Protein AF-A0A0F9CWP8-F1 (afdb_monomer)

Sequence (94 aa):
MRTIILVLAVAVFCSNVLAVEKETGLVLHYTFDKGAGDTVRDKSGQGNDGEILGGTRWVKGKFGSALEFNGKDGYVDCGAKPSLNIGKAGTIAF

pLDDT: mean 84.27, std 18.78, range [43.34, 98.5]

Mean predicted aligned error: 10.38 Å

Foldseek 3Di:
DPPPVVVVVVVVVVPPPDPPVLPVQDLFDFPQQPQDDQWTAGPSPNGLIWGWDDPWHWDQDPPHIDIDDPVPITDIHSDDDPSPCSDPDGDDDD

Radius of gyration: 20.1 Å; Cα contacts (8 Å, |Δi|>4): 115; chains: 1; bounding box: 52×53×29 Å

Structure (mmCIF, N/CA/C/O backbone):
data_AF-A0A0F9CWP8-F1
#
_entry.id   AF-A0A0F9CWP8-F1
#
loop_
_atom_site.group_PDB
_atom_site.id
_atom_site.type_symbol
_atom_site.label_atom_id
_atom_site.label_alt_id
_atom_site.label_comp_id
_atom_site.label_asym_id
_atom_site.label_entity_id
_atom_site.label_seq_id
_atom_site.pdbx_PDB_ins_code
_atom_site.Cartn_x
_atom_site.Cartn_y
_atom_site.Cartn_z
_atom_site.occupancy
_atom_site.B_iso_or_equiv
_atom_site.auth_seq_id
_atom_site.auth_comp_id
_atom_site.auth_asym_id
_atom_site.auth_atom_id
_atom_site.pdbx_PDB_model_num
ATOM 1 N N . MET A 1 1 ? -40.016 -41.807 8.525 1.00 53.50 1 MET A N 1
ATOM 2 C CA . MET A 1 1 ? -39.680 -40.827 9.590 1.00 53.50 1 MET A CA 1
ATOM 3 C C . MET A 1 1 ? -38.333 -41.130 10.280 1.00 53.50 1 MET A C 1
ATOM 5 O O . MET A 1 1 ? -38.217 -40.941 11.481 1.00 53.50 1 MET A O 1
ATOM 9 N N . ARG A 1 2 ? -37.292 -41.592 9.560 1.00 54.72 2 ARG A N 1
ATOM 10 C CA . ARG A 1 2 ? -35.956 -41.898 10.141 1.00 54.72 2 ARG A CA 1
ATOM 11 C C . ARG A 1 2 ? -34.778 -41.341 9.325 1.00 54.72 2 ARG A C 1
ATOM 13 O O . ARG A 1 2 ? -33.641 -41.714 9.566 1.00 54.72 2 ARG A O 1
ATOM 20 N N . THR A 1 3 ? -35.045 -40.431 8.390 1.00 46.06 3 THR A N 1
ATOM 21 C CA . THR A 1 3 ? -34.016 -39.842 7.509 1.00 46.06 3 THR A CA 1
ATOM 22 C C . THR A 1 3 ? -33.918 -38.318 7.631 1.00 46.06 3 THR A C 1
ATOM 24 O O . THR A 1 3 ? -32.905 -37.743 7.265 1.00 46.06 3 THR A O 1
ATOM 27 N N . ILE A 1 4 ? -34.925 -37.656 8.217 1.00 50.06 4 ILE A N 1
ATOM 28 C CA . ILE A 1 4 ? -34.968 -36.187 8.373 1.00 50.06 4 ILE A CA 1
ATOM 29 C C . ILE A 1 4 ? -34.091 -35.708 9.548 1.00 50.06 4 ILE A C 1
ATOM 31 O O . ILE A 1 4 ? -33.517 -34.626 9.496 1.00 50.06 4 ILE A O 1
ATOM 35 N N . ILE A 1 5 ? -33.912 -36.540 10.580 1.00 51.91 5 ILE A N 1
ATOM 36 C CA . ILE A 1 5 ? -33.158 -36.185 11.797 1.00 51.91 5 ILE A CA 1
ATOM 37 C C . ILE A 1 5 ? -31.633 -36.137 11.544 1.00 51.91 5 ILE A C 1
ATOM 39 O O . ILE A 1 5 ? -30.927 -35.405 12.229 1.00 51.91 5 ILE A O 1
ATOM 43 N N . LEU A 1 6 ? -31.118 -36.837 10.521 1.00 43.34 6 LEU A N 1
ATOM 44 C CA . LEU A 1 6 ? -29.680 -36.861 10.210 1.00 43.34 6 LEU A CA 1
ATOM 45 C C . LEU A 1 6 ? -29.202 -35.607 9.446 1.00 43.34 6 LEU A C 1
ATOM 47 O O . LEU A 1 6 ? -28.060 -35.189 9.605 1.00 43.34 6 LEU A O 1
ATOM 51 N N . VAL A 1 7 ? -30.074 -34.981 8.645 1.00 50.25 7 VAL A N 1
ATOM 52 C CA . VAL A 1 7 ? -29.734 -33.804 7.814 1.00 50.25 7 VAL A CA 1
ATOM 53 C C . VAL A 1 7 ? -29.707 -32.513 8.646 1.00 50.25 7 VAL A C 1
ATOM 55 O O . VAL A 1 7 ? -28.884 -31.634 8.404 1.00 50.25 7 VAL A O 1
ATOM 58 N N . LEU A 1 8 ? -30.544 -32.428 9.685 1.00 47.91 8 LEU A N 1
ATOM 59 C CA . LEU A 1 8 ? -30.581 -31.294 10.618 1.00 47.91 8 LEU A CA 1
ATOM 60 C C . LEU A 1 8 ? -29.357 -31.237 11.552 1.00 47.91 8 LEU A C 1
ATOM 62 O O . LEU A 1 8 ? -28.920 -30.146 11.898 1.00 47.91 8 LEU A O 1
ATOM 66 N N . ALA A 1 9 ? -28.754 -32.375 11.916 1.00 49.53 9 ALA A N 1
ATOM 67 C CA . ALA A 1 9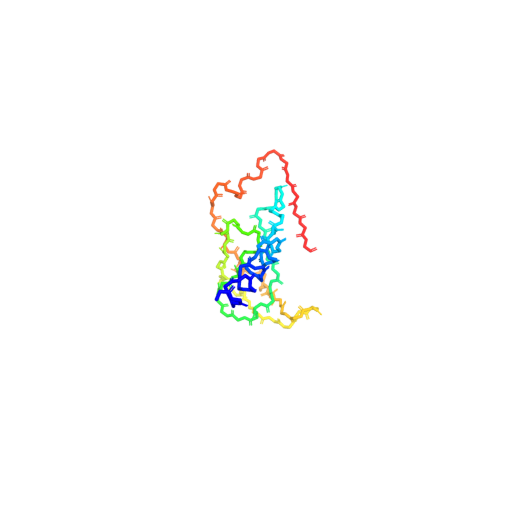 ? -27.583 -32.407 12.803 1.00 49.53 9 ALA A CA 1
ATOM 68 C C . ALA A 1 9 ? -26.279 -31.945 12.117 1.00 49.53 9 ALA A C 1
ATOM 70 O O . ALA A 1 9 ? -25.436 -31.317 12.753 1.00 49.53 9 ALA A O 1
ATOM 71 N N . VAL A 1 10 ? -26.126 -32.202 10.812 1.00 50.81 10 VAL A N 1
ATOM 72 C CA . VAL A 1 10 ? -24.940 -31.789 10.034 1.00 50.81 10 VAL A CA 1
ATOM 73 C C . VAL A 1 10 ? -24.958 -30.283 9.741 1.00 50.81 10 VAL A C 1
ATOM 75 O O . VAL A 1 10 ? -23.918 -29.629 9.803 1.00 50.81 10 VAL A O 1
ATOM 78 N N . ALA A 1 11 ? -26.141 -29.704 9.510 1.00 51.09 11 ALA A N 1
ATOM 79 C CA . ALA A 1 11 ? -26.298 -28.263 9.294 1.00 51.09 11 ALA A CA 1
ATOM 80 C C . ALA A 1 11 ? -25.989 -27.424 10.552 1.00 51.09 11 ALA A C 1
ATOM 82 O O . ALA A 1 11 ? -25.549 -26.286 10.434 1.00 51.09 11 ALA A O 1
ATOM 83 N N . VAL A 1 12 ? -26.169 -27.988 11.752 1.00 51.84 12 VAL A N 1
ATOM 84 C CA . VAL A 1 12 ? -25.931 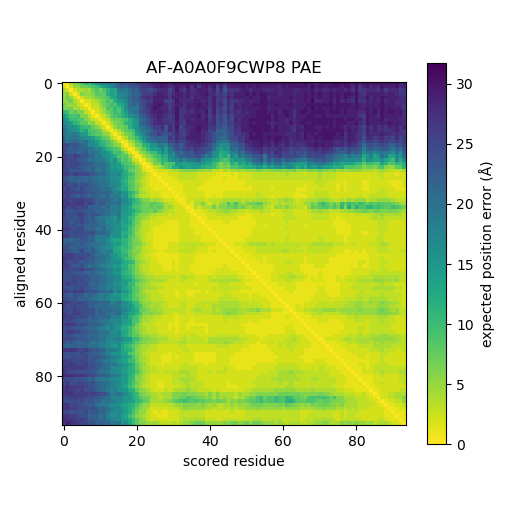-27.291 13.032 1.00 51.84 12 VAL A CA 1
ATOM 85 C C . VAL A 1 12 ? -24.446 -27.279 13.429 1.00 51.84 12 VAL A C 1
ATOM 87 O O . VAL A 1 12 ? -24.021 -26.399 14.174 1.00 51.84 12 VAL A O 1
ATOM 90 N N . PHE A 1 13 ? -23.620 -28.182 12.886 1.00 47.59 13 PHE A N 1
ATOM 91 C CA . PHE A 1 13 ? -22.175 -28.204 13.158 1.00 47.59 13 PHE A CA 1
ATOM 92 C C . PHE A 1 13 ? -21.356 -27.297 12.219 1.00 47.59 13 PHE A C 1
ATOM 94 O O . PHE A 1 13 ? -20.239 -26.911 12.552 1.00 47.59 13 PHE A O 1
ATOM 101 N N . CYS A 1 14 ? -21.911 -26.914 11.064 1.00 50.66 14 CYS A N 1
ATOM 102 C CA . CYS A 1 14 ? -21.205 -26.120 10.051 1.00 50.66 14 CYS A CA 1
ATOM 103 C C . CYS A 1 14 ? -21.271 -24.596 10.287 1.00 50.66 14 CYS A C 1
ATOM 105 O O . CYS A 1 14 ? -20.642 -23.833 9.558 1.00 50.66 14 CYS A O 1
ATOM 107 N N . SER A 1 15 ? -22.015 -24.142 11.298 1.00 53.38 15 SER A N 1
ATOM 108 C CA . SER A 1 15 ? -22.273 -22.712 11.526 1.00 53.38 15 SER A CA 1
ATOM 109 C C . SER A 1 15 ? -21.310 -22.047 12.515 1.00 53.38 15 SER A C 1
ATOM 111 O O . SER A 1 15 ? -21.389 -20.839 12.705 1.00 53.38 15 SER A O 1
ATOM 113 N N . ASN A 1 16 ? -20.410 -22.806 13.153 1.00 52.16 16 ASN A N 1
ATOM 114 C CA . ASN A 1 16 ? -19.545 -22.292 14.228 1.00 52.16 16 ASN A CA 1
ATOM 115 C C . ASN A 1 16 ? -18.096 -22.004 13.816 1.00 52.16 16 ASN A C 1
ATOM 117 O O . ASN A 1 16 ? -17.273 -21.688 14.668 1.00 52.16 16 ASN A O 1
ATOM 121 N N . VAL A 1 17 ? -17.750 -22.087 12.533 1.00 54.97 17 VAL A N 1
ATOM 122 C CA . VAL A 1 17 ? -16.396 -21.752 12.079 1.00 54.97 17 VAL A CA 1
ATOM 123 C C . VAL A 1 17 ? -16.509 -20.820 10.894 1.00 54.97 17 VAL A C 1
ATOM 125 O O . VAL A 1 17 ? -16.657 -21.290 9.781 1.00 54.97 17 VAL A O 1
ATOM 128 N N . LEU A 1 18 ? -16.513 -19.517 11.169 1.00 51.59 18 LEU A N 1
ATOM 129 C CA . LEU A 1 18 ? -15.831 -18.442 10.431 1.00 51.59 18 LEU A CA 1
ATOM 130 C C . LEU A 1 18 ? -16.156 -17.101 11.127 1.00 51.59 18 LEU A C 1
ATOM 132 O O . LEU A 1 18 ? -16.510 -16.113 10.489 1.00 51.59 18 LEU A O 1
ATOM 136 N N . ALA A 1 19 ? -16.036 -17.037 12.456 1.00 51.72 19 ALA A N 1
ATOM 137 C CA . ALA A 1 19 ? -15.784 -15.746 13.082 1.00 51.72 19 ALA A CA 1
ATOM 138 C C . ALA A 1 19 ? -14.317 -15.422 12.775 1.00 51.72 19 ALA A C 1
ATOM 140 O O . ALA A 1 19 ? -13.416 -15.762 13.537 1.00 51.72 19 ALA A O 1
ATOM 141 N N . VAL A 1 20 ? -14.058 -14.862 11.589 1.00 53.72 20 VAL A N 1
ATOM 142 C CA . VAL A 1 20 ? -12.833 -14.088 11.392 1.00 53.72 20 VAL A CA 1
ATOM 143 C C . VAL A 1 20 ? -12.985 -12.937 12.369 1.00 53.72 20 VAL A C 1
ATOM 145 O O . VAL A 1 20 ? -13.783 -12.033 12.127 1.00 53.72 20 VAL A O 1
ATOM 148 N N . GLU A 1 21 ? -12.321 -13.044 13.520 1.00 55.94 21 GLU A N 1
ATOM 149 C CA . GLU A 1 21 ? -12.184 -11.950 14.474 1.00 55.94 21 GLU A CA 1
ATOM 150 C C . GLU A 1 21 ? -11.675 -10.760 13.668 1.00 55.94 21 GLU A C 1
ATOM 152 O O . GLU A 1 21 ? -10.528 -10.730 13.215 1.00 55.94 21 GLU A O 1
ATOM 157 N N . LYS A 1 22 ? -12.579 -9.826 13.375 1.00 56.78 22 LYS A N 1
ATOM 158 C CA . LYS A 1 22 ? -12.219 -8.578 12.728 1.00 56.78 22 LYS A CA 1
ATOM 159 C C . LYS A 1 22 ? -11.295 -7.885 13.711 1.00 56.78 22 LYS A C 1
ATOM 161 O O . LYS A 1 22 ? -11.767 -7.399 14.736 1.00 56.78 22 LYS A O 1
ATOM 166 N N . GLU A 1 23 ? -10.001 -7.881 13.416 1.00 68.00 23 GLU A N 1
ATOM 167 C CA . GLU A 1 23 ? -9.016 -7.261 14.287 1.00 68.00 23 GLU A CA 1
ATOM 168 C C . GLU A 1 23 ? -9.412 -5.796 14.495 1.00 68.00 23 GLU A C 1
ATOM 170 O O . GLU A 1 23 ? -9.467 -4.989 13.561 1.00 68.00 23 GLU A O 1
ATOM 175 N N . THR A 1 24 ? -9.792 -5.463 15.727 1.00 75.69 24 THR A N 1
ATOM 176 C CA . THR A 1 24 ? -10.284 -4.131 16.058 1.00 75.69 24 THR A CA 1
ATOM 177 C C . THR A 1 24 ? -9.123 -3.152 15.947 1.00 75.69 24 THR A C 1
ATOM 179 O O . THR A 1 24 ? -8.240 -3.140 16.798 1.00 75.69 24 THR A O 1
ATOM 182 N N . GLY A 1 25 ? -9.127 -2.339 14.891 1.00 86.56 25 GLY A N 1
ATOM 183 C CA . GLY A 1 25 ? -8.085 -1.345 14.623 1.00 86.56 25 GLY A CA 1
ATOM 184 C C . GLY A 1 25 ? -7.201 -1.659 13.416 1.00 86.56 25 GLY A C 1
ATOM 185 O O . GLY A 1 25 ? -6.516 -0.752 12.947 1.00 86.56 25 GLY A O 1
ATOM 186 N N . LEU A 1 26 ? -7.259 -2.873 12.851 1.00 93.25 26 LEU A N 1
ATOM 187 C CA . LEU A 1 26 ? -6.603 -3.156 11.574 1.00 93.25 26 LEU A CA 1
ATOM 188 C C . LEU A 1 26 ? -7.415 -2.531 10.436 1.00 93.25 26 LEU A C 1
ATOM 190 O O . LEU A 1 26 ? -8.567 -2.897 10.195 1.00 93.25 26 LEU A O 1
ATOM 194 N N . VAL A 1 27 ? -6.809 -1.574 9.736 1.00 94.56 27 VAL A N 1
ATOM 1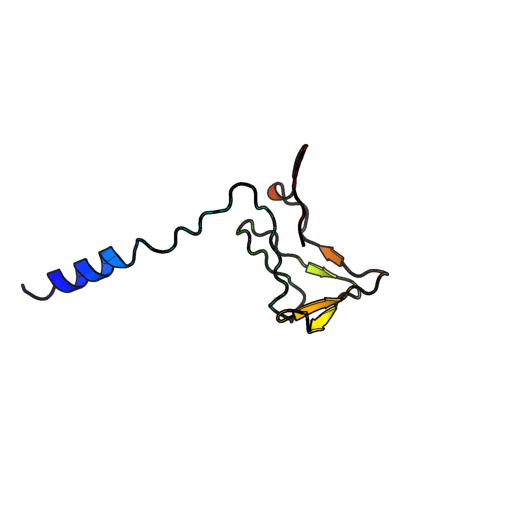95 C CA . VAL A 1 27 ? -7.486 -0.810 8.674 1.00 94.56 27 VAL A CA 1
ATOM 196 C C . VAL A 1 27 ? -6.935 -1.062 7.275 1.00 94.56 27 VAL A C 1
ATOM 198 O O . VAL A 1 27 ? -7.582 -0.695 6.296 1.00 94.56 27 VAL A O 1
ATOM 201 N N . LEU A 1 28 ? -5.763 -1.690 7.175 1.00 95.50 28 LEU A N 1
ATOM 202 C CA . LEU A 1 28 ? -5.119 -2.029 5.913 1.00 95.50 28 LEU A CA 1
ATOM 203 C C . LEU A 1 28 ? -4.179 -3.216 6.113 1.00 95.50 28 LEU A C 1
ATOM 205 O O . LEU A 1 28 ? -3.360 -3.201 7.029 1.00 95.50 28 LEU A O 1
ATOM 209 N N . HIS A 1 29 ? -4.274 -4.224 5.249 1.00 96.06 29 HIS A N 1
ATOM 210 C CA . HIS A 1 29 ? -3.325 -5.336 5.251 1.00 96.06 29 HIS A CA 1
ATOM 211 C C . HIS A 1 29 ? -3.063 -5.833 3.829 1.00 96.06 29 HIS A C 1
ATOM 213 O O . HIS A 1 29 ? -3.929 -6.445 3.203 1.00 96.06 29 HIS A O 1
ATOM 219 N N . TYR A 1 30 ? -1.853 -5.584 3.329 1.00 96.81 30 TYR A N 1
ATOM 220 C CA . TYR A 1 30 ? -1.387 -6.048 2.025 1.00 96.81 30 TYR A CA 1
ATOM 221 C C . TYR A 1 30 ? -0.337 -7.139 2.192 1.00 96.81 30 TYR A C 1
ATOM 223 O O . TYR A 1 30 ? 0.711 -6.906 2.782 1.00 96.81 30 TYR A O 1
ATOM 231 N N . THR A 1 31 ? -0.609 -8.321 1.636 1.00 94.75 31 THR A N 1
ATOM 232 C CA . THR A 1 31 ? 0.330 -9.454 1.700 1.00 94.75 31 THR A CA 1
ATOM 233 C C . THR A 1 31 ? 1.225 -9.564 0.471 1.00 94.75 31 THR A C 1
ATOM 235 O O . THR A 1 31 ? 2.246 -10.232 0.512 1.00 94.75 31 THR A O 1
ATOM 238 N N . PHE A 1 32 ? 0.845 -8.914 -0.636 1.00 95.69 32 PHE A N 1
ATOM 239 C CA . PHE A 1 32 ? 1.568 -8.950 -1.912 1.00 95.69 32 PHE A CA 1
ATOM 240 C C . PHE A 1 32 ? 1.749 -10.363 -2.522 1.00 95.69 32 PHE A C 1
ATOM 242 O O . PHE A 1 32 ? 2.556 -10.554 -3.426 1.00 95.69 32 PHE A O 1
ATOM 249 N N . ASP A 1 33 ? 0.929 -11.346 -2.134 1.00 89.12 33 ASP A N 1
ATOM 250 C CA . ASP A 1 33 ? 1.083 -12.737 -2.605 1.00 89.12 33 ASP A CA 1
ATOM 251 C C . ASP A 1 33 ? 0.506 -13.018 -4.003 1.00 89.12 33 ASP A C 1
ATOM 253 O O . ASP A 1 33 ? 0.780 -14.066 -4.585 1.00 89.12 33 ASP A O 1
ATOM 257 N N . LYS A 1 34 ? -0.330 -12.124 -4.555 1.00 87.75 34 LYS A N 1
ATOM 258 C CA . LYS A 1 34 ? -1.013 -12.368 -5.843 1.00 87.75 34 LYS A CA 1
ATOM 259 C C . LYS A 1 34 ? -0.027 -12.435 -7.016 1.00 87.75 34 LYS A C 1
ATOM 261 O O . LYS A 1 34 ? -0.243 -13.211 -7.942 1.00 87.75 34 LYS A O 1
ATOM 266 N N . GLY A 1 35 ? 1.007 -11.591 -7.003 1.00 89.38 35 GLY A N 1
ATOM 267 C CA . GLY A 1 35 ? 2.080 -11.608 -8.002 1.00 89.38 35 GLY A CA 1
ATOM 268 C C . GLY A 1 35 ? 1.707 -11.152 -9.418 1.00 89.38 35 GLY A C 1
ATOM 269 O O . GLY A 1 35 ? 2.523 -11.313 -10.322 1.00 89.38 35 GLY A O 1
ATOM 270 N N . ALA A 1 36 ? 0.500 -10.618 -9.647 1.00 93.81 36 ALA A N 1
ATOM 271 C CA . ALA A 1 36 ? 0.053 -10.202 -10.978 1.00 93.81 36 ALA A CA 1
ATOM 272 C C . ALA A 1 36 ? -1.068 -9.149 -10.956 1.00 93.81 36 ALA A C 1
ATOM 274 O O . ALA A 1 36 ? -1.896 -9.107 -10.039 1.00 93.81 36 ALA A O 1
ATOM 275 N N . GLY A 1 37 ? -1.168 -8.382 -12.046 1.00 96.12 37 GLY A N 1
ATOM 276 C CA . GLY A 1 37 ? -2.147 -7.307 -12.237 1.00 96.12 37 GLY A CA 1
ATOM 277 C C . GLY A 1 37 ? -1.740 -5.997 -11.564 1.00 96.12 37 GLY A C 1
ATOM 278 O O . GLY A 1 37 ? -0.637 -5.876 -11.043 1.00 96.12 37 GLY A O 1
ATOM 279 N N . ASP A 1 38 ? -2.653 -5.039 -11.569 1.00 97.19 38 ASP A N 1
ATOM 280 C CA . ASP A 1 38 ? -2.486 -3.666 -11.079 1.00 97.19 38 ASP A CA 1
ATOM 281 C C . ASP A 1 38 ? -3.170 -3.422 -9.725 1.00 97.19 38 ASP A C 1
ATOM 283 O O . 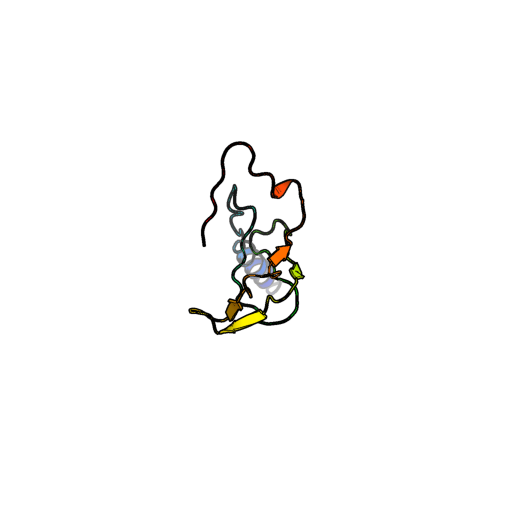ASP A 1 38 ? -3.184 -2.308 -9.233 1.00 97.19 38 ASP A O 1
ATOM 287 N N . THR A 1 39 ? -3.742 -4.453 -9.101 1.00 97.12 39 THR A N 1
ATOM 288 C CA . THR A 1 39 ? -4.495 -4.309 -7.849 1.00 97.12 39 THR A CA 1
ATOM 289 C C . THR A 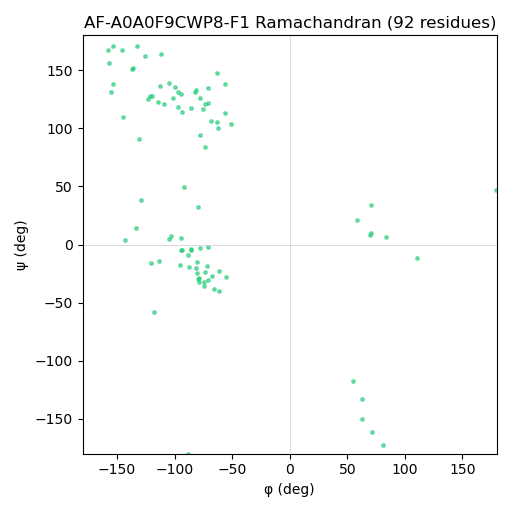1 39 ? -3.872 -5.142 -6.729 1.00 97.12 39 THR A C 1
ATOM 291 O O . THR A 1 39 ? -3.705 -6.361 -6.867 1.00 97.12 39 THR A O 1
ATOM 294 N N . VAL A 1 40 ? -3.600 -4.505 -5.589 1.00 97.69 40 VAL A N 1
ATOM 295 C CA . VAL A 1 40 ? -3.249 -5.137 -4.313 1.00 97.69 40 VAL A CA 1
ATOM 296 C C . VAL A 1 40 ? -4.502 -5.241 -3.454 1.00 97.69 40 VAL A C 1
ATOM 298 O O . VAL A 1 40 ? -5.115 -4.241 -3.098 1.00 97.69 40 VAL A O 1
ATOM 301 N N . ARG A 1 41 ? -4.903 -6.462 -3.104 1.00 96.50 41 ARG A N 1
ATOM 302 C CA . ARG A 1 41 ? -6.133 -6.671 -2.336 1.00 96.50 41 ARG A CA 1
ATOM 303 C C . ARG A 1 41 ? -5.907 -6.450 -0.844 1.00 96.50 41 ARG A C 1
ATOM 305 O O . ARG A 1 41 ? -5.004 -7.055 -0.268 1.00 96.50 41 ARG A O 1
ATOM 312 N N . ASP A 1 42 ? -6.777 -5.662 -0.230 1.00 96.31 42 ASP A N 1
ATOM 313 C CA . ASP A 1 42 ? -6.831 -5.452 1.209 1.00 96.31 42 ASP A CA 1
ATOM 314 C C . ASP A 1 42 ? -7.414 -6.682 1.912 1.00 96.31 42 ASP A C 1
ATOM 316 O O . ASP A 1 42 ? -8.539 -7.122 1.653 1.00 96.31 42 ASP A O 1
ATOM 320 N N . LYS A 1 43 ? -6.626 -7.256 2.818 1.00 94.88 43 LYS A N 1
ATOM 321 C CA . LYS A 1 43 ? -6.995 -8.422 3.623 1.00 94.88 43 LYS A CA 1
ATOM 322 C C . LYS A 1 43 ? -7.592 -8.055 4.980 1.00 94.88 43 LYS A C 1
ATOM 324 O O . LYS A 1 43 ? -8.053 -8.957 5.669 1.00 94.88 43 LYS A O 1
ATOM 329 N N . SER A 1 44 ? -7.636 -6.772 5.350 1.00 93.50 44 SER A N 1
ATOM 330 C CA . SER A 1 44 ? -8.249 -6.322 6.611 1.00 93.50 44 SER A CA 1
ATOM 331 C C . SER A 1 44 ? -9.781 -6.420 6.609 1.00 93.50 44 SER A C 1
ATOM 333 O O . SER A 1 44 ? -10.415 -6.396 7.661 1.00 93.50 44 SER A O 1
ATOM 335 N N . GLY A 1 45 ? -10.394 -6.521 5.423 1.00 91.94 45 GLY A N 1
ATOM 336 C CA . GLY A 1 45 ? -11.849 -6.511 5.254 1.00 91.94 45 GLY A CA 1
ATOM 337 C C . GLY A 1 45 ? -12.465 -5.109 5.207 1.00 91.94 45 GLY A C 1
ATOM 338 O O . GLY A 1 45 ? -13.687 -4.989 5.156 1.00 91.94 45 GLY A O 1
ATOM 339 N N . GLN A 1 46 ? -11.648 -4.051 5.191 1.00 93.00 46 GLN A N 1
ATOM 340 C CA . GLN A 1 46 ? -12.110 -2.661 5.108 1.00 93.00 46 GLN A CA 1
ATOM 341 C C . GLN A 1 46 ? -12.283 -2.173 3.660 1.00 93.00 46 GLN A C 1
ATOM 343 O O . GLN A 1 46 ? -12.876 -1.119 3.422 1.00 93.00 46 GLN A O 1
ATOM 348 N N . GLY A 1 47 ? -11.831 -2.964 2.683 1.00 94.94 47 GLY A N 1
ATOM 349 C CA . GLY A 1 47 ? -12.021 -2.687 1.263 1.00 94.94 47 GLY A CA 1
ATOM 350 C C . GLY A 1 47 ? -11.177 -1.510 0.788 1.00 94.94 47 GLY A C 1
ATOM 351 O O . GLY A 1 47 ? -11.629 -0.744 -0.068 1.00 94.94 47 GLY A O 1
ATOM 352 N N . ASN A 1 48 ? -9.989 -1.350 1.368 1.00 97.06 48 ASN A N 1
ATOM 353 C CA . ASN A 1 48 ? -8.977 -0.384 0.955 1.00 97.06 48 ASN A CA 1
ATOM 354 C C . ASN A 1 48 ? -8.025 -1.038 -0.063 1.00 97.06 48 ASN A C 1
ATOM 356 O O . ASN A 1 48 ? -6.810 -1.024 0.121 1.00 97.06 48 ASN A O 1
ATOM 360 N N . ASP A 1 49 ? -8.579 -1.694 -1.092 1.00 97.81 49 ASP A N 1
ATOM 361 C CA . ASP A 1 49 ? -7.794 -2.279 -2.190 1.00 97.81 49 ASP A CA 1
ATOM 362 C C . ASP A 1 49 ? -6.939 -1.178 -2.840 1.00 97.81 49 ASP A C 1
ATOM 364 O O . ASP A 1 49 ? -7.399 -0.047 -2.999 1.00 97.81 49 ASP A O 1
ATOM 368 N N . GLY A 1 50 ? -5.689 -1.506 -3.161 1.00 98.00 50 GLY A N 1
ATOM 369 C CA . GLY A 1 50 ? -4.699 -0.564 -3.667 1.00 98.00 50 GLY A CA 1
ATOM 370 C C . GLY A 1 50 ? -4.453 -0.713 -5.161 1.00 98.00 50 GLY A C 1
ATOM 371 O O . GLY A 1 50 ? -4.341 -1.836 -5.649 1.00 98.00 50 GLY A O 1
ATOM 372 N N . GLU A 1 51 ? -4.312 0.398 -5.873 1.00 98.38 51 GLU A N 1
ATOM 373 C CA . GLU A 1 51 ? -3.931 0.442 -7.285 1.00 98.38 51 GLU A CA 1
ATOM 374 C C . GLU A 1 51 ? -2.414 0.630 -7.426 1.00 98.38 51 GLU A C 1
ATOM 376 O O . GLU A 1 51 ? -1.817 1.507 -6.807 1.00 98.38 51 GLU A O 1
ATOM 381 N N . ILE A 1 52 ? -1.774 -0.218 -8.223 1.00 98.50 52 ILE A N 1
ATOM 382 C CA . ILE A 1 52 ? -0.340 -0.208 -8.500 1.00 98.50 52 ILE A CA 1
ATOM 383 C C . ILE A 1 52 ? -0.089 0.759 -9.652 1.00 98.50 52 ILE A C 1
ATOM 385 O O . ILE A 1 52 ? -0.541 0.532 -10.773 1.00 98.50 52 ILE A O 1
ATOM 389 N N . LEU A 1 53 ? 0.678 1.811 -9.380 1.00 98.38 53 LEU A N 1
ATOM 390 C CA . LEU A 1 53 ? 0.909 2.911 -10.310 1.00 98.38 53 LEU A CA 1
ATOM 391 C C . LEU A 1 53 ? 2.409 3.152 -10.532 1.00 98.38 53 LEU A C 1
ATOM 393 O O . LEU A 1 53 ? 3.269 2.711 -9.756 1.00 98.38 53 LEU A O 1
ATOM 397 N N . GLY A 1 54 ? 2.714 3.862 -11.623 1.00 97.81 54 GLY A N 1
ATOM 398 C CA . GLY A 1 54 ? 4.078 4.210 -12.027 1.00 97.81 54 GLY A CA 1
ATOM 399 C C . GLY A 1 54 ? 4.943 2.989 -12.347 1.00 97.81 54 GLY A C 1
ATOM 400 O O . GLY A 1 54 ? 4.447 1.955 -12.788 1.00 97.81 54 GLY A O 1
ATOM 401 N N . GLY A 1 55 ? 6.255 3.088 -12.123 1.00 97.19 55 GLY A N 1
ATOM 402 C CA . GLY A 1 55 ? 7.195 1.987 -12.369 1.00 97.19 55 GLY A CA 1
ATOM 403 C C . GLY A 1 55 ? 7.240 0.906 -11.285 1.00 97.19 55 GLY A C 1
ATOM 404 O O . GLY A 1 55 ? 8.307 0.344 -11.042 1.00 97.19 55 GLY A O 1
ATOM 405 N N . THR A 1 56 ? 6.121 0.628 -10.617 1.00 98.19 56 THR A N 1
ATOM 406 C CA . THR A 1 56 ? 6.011 -0.467 -9.643 1.00 98.19 56 THR A CA 1
ATOM 407 C C . THR A 1 56 ? 5.785 -1.789 -10.372 1.00 98.19 56 THR A C 1
ATOM 409 O O . THR A 1 56 ? 4.926 -1.877 -11.249 1.00 98.19 56 THR A O 1
ATOM 412 N 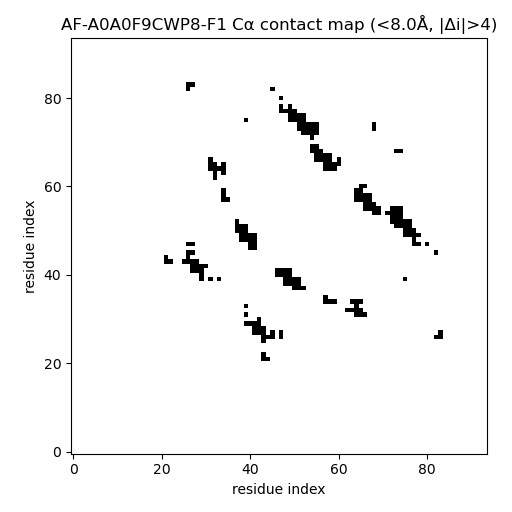N . ARG A 1 57 ? 6.526 -2.843 -10.014 1.00 97.06 57 ARG A N 1
ATOM 413 C CA . ARG A 1 57 ? 6.375 -4.162 -10.650 1.00 97.06 57 ARG A CA 1
ATOM 414 C C . ARG A 1 57 ? 6.385 -5.312 -9.657 1.00 97.06 57 ARG A C 1
ATOM 416 O O . ARG A 1 57 ? 7.039 -5.254 -8.620 1.00 97.06 57 ARG A O 1
ATOM 423 N N . TRP A 1 58 ? 5.713 -6.395 -10.030 1.00 97.81 58 TRP A N 1
ATOM 424 C CA . TRP A 1 58 ? 5.790 -7.659 -9.310 1.00 97.81 58 TRP A CA 1
ATOM 425 C C . TRP A 1 58 ? 7.150 -8.326 -9.515 1.00 97.81 58 TRP A C 1
ATOM 427 O O . TRP A 1 58 ? 7.640 -8.444 -10.640 1.00 97.81 58 TRP A O 1
ATOM 437 N N . VAL A 1 59 ? 7.732 -8.805 -8.422 1.00 97.56 59 VAL A N 1
ATOM 438 C CA . VAL A 1 59 ? 8.964 -9.599 -8.398 1.00 97.56 59 VAL A CA 1
ATOM 439 C C . VAL A 1 59 ? 8.785 -10.821 -7.497 1.00 97.56 59 VAL A C 1
ATOM 441 O O . VAL A 1 59 ? 7.792 -10.952 -6.776 1.00 97.56 59 VAL A O 1
ATOM 444 N N . LYS A 1 60 ? 9.756 -11.737 -7.524 1.00 97.12 60 LYS A N 1
ATOM 445 C CA . LYS A 1 60 ? 9.824 -12.824 -6.543 1.00 97.12 60 LYS A CA 1
ATOM 446 C C . LYS A 1 60 ? 10.214 -12.245 -5.179 1.00 97.12 60 LYS A C 1
ATOM 448 O O . LYS A 1 60 ? 11.264 -11.618 -5.062 1.00 97.12 60 LYS A O 1
ATOM 453 N N . GLY A 1 61 ? 9.370 -12.457 -4.173 1.00 94.81 61 GLY A N 1
ATOM 454 C CA . GLY A 1 61 ? 9.606 -12.012 -2.801 1.00 94.81 61 GLY A CA 1
ATOM 455 C C . GLY A 1 61 ? 10.375 -13.040 -1.969 1.00 94.81 61 GLY A C 1
ATOM 456 O O . GLY A 1 61 ? 10.702 -14.134 -2.437 1.00 94.81 61 GLY A O 1
ATOM 457 N N . LYS A 1 62 ? 10.627 -12.704 -0.696 1.00 93.00 62 LYS A N 1
ATOM 458 C CA . LYS A 1 62 ? 11.136 -13.666 0.302 1.00 93.00 62 LYS A CA 1
ATOM 459 C C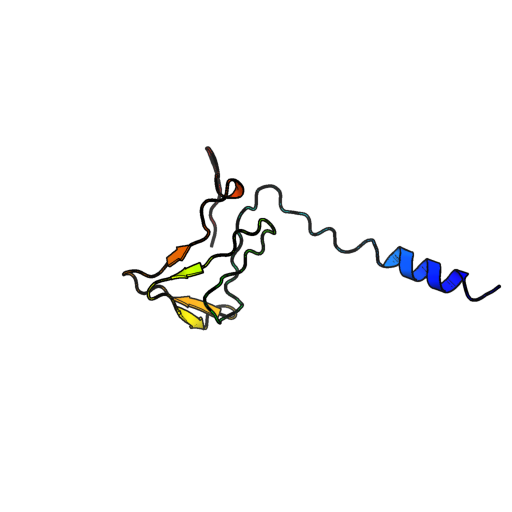 . LYS A 1 62 ? 10.144 -14.814 0.516 1.00 93.00 62 LYS A C 1
ATOM 461 O O . LYS A 1 62 ? 10.548 -15.970 0.608 1.00 93.00 62 LYS A O 1
ATOM 466 N N . PHE A 1 63 ? 8.859 -14.477 0.552 1.00 90.88 63 PHE A N 1
ATOM 467 C CA . PHE A 1 63 ? 7.737 -15.405 0.536 1.00 90.88 63 PHE A CA 1
ATOM 468 C C . PHE A 1 63 ? 6.861 -15.031 -0.658 1.00 90.88 63 PHE A C 1
ATOM 470 O O . PHE A 1 63 ? 6.514 -13.866 -0.801 1.00 90.88 63 PHE A O 1
ATOM 477 N N . GLY A 1 64 ? 6.575 -15.984 -1.548 1.00 93.31 64 GLY A N 1
ATOM 478 C CA . GLY A 1 64 ? 5.751 -15.733 -2.733 1.00 93.31 64 GLY A CA 1
ATOM 479 C C . GLY A 1 64 ? 6.267 -14.584 -3.612 1.00 93.31 64 GLY A C 1
ATOM 480 O O . GLY A 1 64 ? 7.365 -14.652 -4.179 1.00 93.31 64 GLY A O 1
ATOM 481 N N . SER A 1 65 ? 5.452 -13.540 -3.732 1.00 96.75 65 SER A N 1
ATOM 482 C CA . SER A 1 65 ? 5.702 -12.353 -4.550 1.00 96.75 65 SER A CA 1
ATOM 483 C C . SER A 1 65 ? 5.922 -11.107 -3.690 1.00 96.75 65 SER A C 1
ATOM 485 O O . SER A 1 65 ? 5.632 -11.085 -2.501 1.00 96.75 65 SER A O 1
ATOM 487 N N . ALA A 1 66 ? 6.476 -10.064 -4.300 1.00 96.69 66 ALA A N 1
ATOM 488 C CA . ALA A 1 66 ? 6.641 -8.750 -3.691 1.00 96.69 66 ALA A CA 1
ATOM 489 C C . ALA A 1 66 ? 6.482 -7.655 -4.752 1.00 96.69 66 ALA A C 1
ATOM 491 O O . ALA A 1 66 ? 6.507 -7.941 -5.953 1.00 96.69 66 ALA A O 1
ATOM 492 N N . LEU A 1 67 ? 6.349 -6.408 -4.306 1.00 97.44 67 LEU A N 1
ATOM 493 C CA . LEU A 1 67 ? 6.454 -5.240 -5.175 1.00 97.44 67 LEU A CA 1
ATOM 494 C C . LEU A 1 67 ? 7.865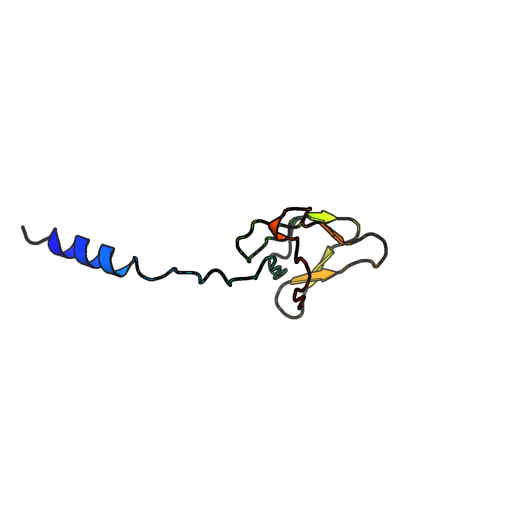 -4.661 -5.104 1.00 97.44 67 LEU A C 1
ATOM 496 O O . LEU A 1 67 ? 8.402 -4.434 -4.022 1.00 97.44 67 LEU A O 1
ATOM 500 N N . GLU A 1 68 ? 8.448 -4.411 -6.270 1.00 97.62 68 GLU A N 1
ATOM 501 C CA . GLU A 1 68 ? 9.652 -3.605 -6.422 1.00 97.62 68 GLU A CA 1
ATOM 502 C C . GLU A 1 68 ? 9.255 -2.213 -6.914 1.00 97.62 68 GLU A C 1
ATOM 504 O O . GLU A 1 68 ? 8.567 -2.069 -7.929 1.00 97.62 68 GLU A O 1
ATOM 509 N N . PHE A 1 69 ? 9.704 -1.194 -6.186 1.00 97.88 69 PHE A N 1
ATOM 510 C CA . PHE A 1 69 ? 9.491 0.209 -6.519 1.00 97.88 69 PHE A CA 1
ATOM 511 C C . PHE A 1 69 ? 10.745 0.772 -7.190 1.00 97.88 69 PHE A C 1
ATOM 513 O O . PHE A 1 69 ? 11.861 0.557 -6.718 1.00 97.88 69 PHE A O 1
ATOM 520 N N . ASN A 1 70 ? 10.573 1.532 -8.272 1.00 97.06 70 ASN A N 1
ATOM 521 C CA . ASN A 1 70 ? 11.685 2.065 -9.068 1.00 97.06 70 ASN A CA 1
ATOM 522 C C . ASN A 1 70 ? 12.398 3.289 -8.454 1.00 97.06 70 ASN A C 1
ATOM 524 O O . ASN A 1 70 ? 13.335 3.810 -9.056 1.00 97.06 70 ASN A O 1
ATOM 528 N N . GLY A 1 71 ? 11.925 3.795 -7.310 1.00 97.50 71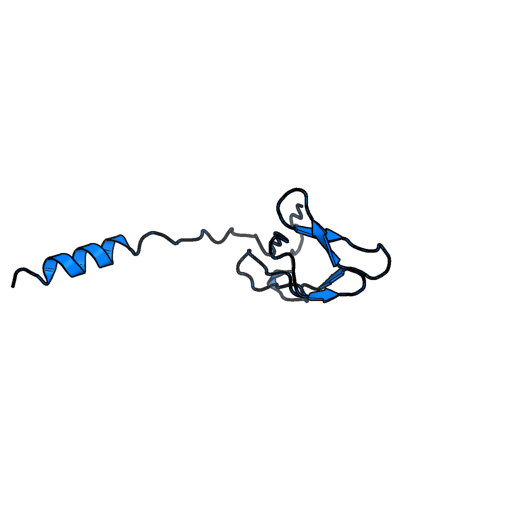 GLY A N 1
ATOM 529 C CA . GLY A 1 71 ? 12.481 4.975 -6.638 1.00 97.50 71 GLY A CA 1
ATOM 530 C C . GLY A 1 71 ? 12.230 6.316 -7.341 1.00 97.50 71 GLY A C 1
ATOM 531 O O . GLY A 1 71 ? 12.826 7.314 -6.944 1.00 97.50 71 GLY A O 1
ATOM 532 N N . LYS A 1 72 ? 11.377 6.360 -8.375 1.00 98.06 72 LYS A N 1
ATOM 533 C CA . LYS A 1 72 ? 11.056 7.580 -9.135 1.00 98.06 72 LYS A CA 1
ATOM 534 C C . LYS A 1 72 ? 9.580 7.953 -9.041 1.00 98.06 72 LYS A C 1
ATOM 536 O O . LYS A 1 72 ? 9.260 9.063 -8.635 1.00 98.06 72 LYS A O 1
ATOM 541 N N . ASP A 1 73 ? 8.703 7.047 -9.457 1.00 98.12 73 ASP A N 1
ATOM 542 C CA . ASP A 1 73 ? 7.262 7.295 -9.590 1.00 98.12 73 ASP A CA 1
ATOM 543 C C . ASP A 1 73 ? 6.394 6.088 -9.205 1.00 98.12 73 ASP A C 1
ATOM 545 O O . ASP A 1 73 ? 5.178 6.151 -9.347 1.00 98.12 73 ASP A O 1
ATOM 549 N N . GLY A 1 74 ? 6.994 4.993 -8.728 1.00 98.44 74 GLY A N 1
ATOM 550 C CA . GLY A 1 74 ? 6.260 3.809 -8.290 1.00 98.44 74 GLY A CA 1
ATOM 551 C C . GLY A 1 74 ? 5.632 3.973 -6.902 1.00 98.44 74 GLY A C 1
ATOM 552 O O . GLY A 1 74 ? 6.340 4.271 -5.940 1.00 98.44 74 GLY A O 1
ATOM 553 N N . TYR A 1 75 ? 4.323 3.732 -6.792 1.00 98.31 75 TYR A N 1
ATOM 554 C CA . TYR A 1 75 ? 3.576 3.679 -5.531 1.00 98.31 75 TYR A CA 1
ATOM 555 C C . TYR A 1 75 ? 2.336 2.778 -5.646 1.00 98.31 75 TYR A C 1
ATOM 557 O O . TYR A 1 75 ? 1.975 2.322 -6.733 1.00 98.31 75 TYR A O 1
ATOM 565 N N . VAL A 1 76 ? 1.694 2.520 -4.502 1.00 98.12 76 VAL A N 1
ATOM 566 C CA . VAL A 1 76 ? 0.364 1.902 -4.420 1.00 98.12 76 VAL A CA 1
ATOM 567 C C . VAL A 1 76 ? -0.607 2.927 -3.839 1.00 98.12 76 VAL A C 1
ATOM 569 O O . VAL A 1 76 ? -0.371 3.425 -2.738 1.00 98.12 76 VAL A O 1
ATOM 572 N N . ASP A 1 77 ? -1.678 3.244 -4.563 1.00 98.19 77 ASP A N 1
ATOM 573 C CA . ASP A 1 77 ? -2.737 4.147 -4.103 1.00 98.19 77 ASP A CA 1
ATOM 574 C C . ASP A 1 77 ? -3.874 3.354 -3.454 1.00 98.19 77 ASP A C 1
ATOM 576 O O . ASP A 1 77 ? -4.563 2.591 -4.122 1.00 98.19 77 ASP A O 1
ATOM 580 N N . CYS A 1 78 ? -4.079 3.534 -2.150 1.00 97.00 78 CYS A N 1
ATOM 581 C CA . CYS A 1 78 ? -5.171 2.908 -1.393 1.00 97.00 78 CYS A CA 1
ATOM 582 C C . CYS A 1 78 ? -6.419 3.807 -1.266 1.00 97.00 78 CYS A C 1
ATOM 584 O O . CYS A 1 78 ? -7.381 3.463 -0.568 1.00 97.00 78 CYS A O 1
ATOM 586 N N . GLY A 1 79 ? -6.417 4.963 -1.934 1.00 96.62 79 GLY A N 1
ATOM 587 C CA . GLY A 1 79 ? -7.452 5.981 -1.862 1.00 96.62 79 GLY A CA 1
ATOM 588 C C . GLY A 1 79 ? -7.469 6.737 -0.530 1.00 96.62 79 GLY A C 1
ATOM 589 O O . GLY A 1 79 ? -6.514 6.746 0.243 1.00 96.62 79 GLY A O 1
ATOM 590 N N . ALA A 1 80 ? -8.596 7.396 -0.251 1.00 95.56 80 ALA A N 1
ATOM 591 C CA . ALA A 1 80 ? -8.756 8.292 0.900 1.00 95.56 80 ALA A CA 1
ATOM 592 C C . ALA A 1 80 ? -10.011 7.977 1.734 1.00 95.56 80 ALA A C 1
ATOM 594 O O . ALA A 1 80 ? -10.719 8.876 2.195 1.00 95.56 80 ALA A O 1
ATOM 595 N N . LYS A 1 81 ? -10.343 6.690 1.903 1.00 95.56 81 LYS A N 1
ATOM 596 C CA . LYS A 1 81 ? -11.528 6.294 2.680 1.00 95.56 81 LYS A CA 1
ATOM 597 C C . LYS A 1 81 ? -11.395 6.718 4.150 1.00 95.56 81 LYS A C 1
ATOM 599 O O . LYS A 1 81 ? -10.297 6.639 4.698 1.00 95.56 81 LYS A O 1
ATOM 604 N N . PRO A 1 82 ? -12.500 7.057 4.846 1.00 94.19 82 PRO A N 1
ATOM 605 C CA . PRO A 1 82 ? -12.450 7.439 6.261 1.00 94.19 82 PRO A CA 1
ATOM 606 C C . PRO A 1 82 ? -11.793 6.398 7.178 1.00 94.19 82 PRO A C 1
ATOM 608 O O . PRO A 1 82 ? -11.209 6.767 8.190 1.00 94.19 82 PRO A O 1
ATOM 611 N N . SER A 1 83 ? -11.840 5.110 6.816 1.00 92.56 83 SER A N 1
ATOM 612 C CA . SER A 1 83 ? -11.161 4.028 7.543 1.00 92.56 83 SER A CA 1
ATOM 613 C C . SER A 1 83 ? -9.640 4.166 7.596 1.00 92.56 83 SER A C 1
ATOM 615 O O . SER A 1 83 ? -9.030 3.593 8.487 1.00 92.56 83 SER A O 1
ATOM 617 N N . LEU A 1 84 ? -9.029 4.899 6.663 1.00 94.00 84 LEU A N 1
ATOM 618 C CA . LEU A 1 84 ? -7.584 5.140 6.626 1.00 94.00 84 LEU A CA 1
ATOM 619 C C . LEU A 1 84 ? -7.169 6.343 7.488 1.00 94.00 84 LEU A C 1
ATOM 621 O O . LEU A 1 84 ? -5.982 6.620 7.642 1.00 94.00 84 LEU A O 1
ATOM 625 N N . ASN A 1 85 ? -8.130 7.058 8.080 1.00 92.19 85 ASN A N 1
ATOM 626 C CA . ASN A 1 85 ? -7.834 8.122 9.025 1.00 92.19 85 ASN A CA 1
ATOM 627 C C . ASN A 1 85 ? -7.472 7.523 10.392 1.00 92.19 85 ASN A C 1
ATOM 629 O O . ASN A 1 85 ? -8.336 7.261 11.227 1.00 92.19 85 ASN A O 1
ATOM 633 N N . ILE A 1 86 ? -6.173 7.340 10.619 1.00 87.56 86 ILE A N 1
ATOM 634 C CA . ILE A 1 86 ? -5.601 6.812 11.866 1.00 87.56 86 ILE A CA 1
ATOM 635 C C . ILE A 1 86 ? -5.684 7.793 13.056 1.00 87.56 86 ILE A C 1
ATOM 637 O O . ILE A 1 86 ? -5.289 7.459 14.170 1.00 87.56 86 ILE A O 1
ATOM 641 N N . GLY A 1 87 ? -6.212 9.008 12.866 1.00 87.00 87 GLY A N 1
ATOM 642 C CA . GLY A 1 87 ? -6.399 9.980 13.942 1.00 87.00 87 GLY A CA 1
ATOM 643 C C . GLY A 1 87 ? -5.080 10.419 14.591 1.00 87.00 87 GLY A C 1
ATOM 644 O O . GLY A 1 87 ? -4.132 10.790 13.906 1.00 87.00 87 GLY A O 1
ATOM 645 N N . LYS A 1 88 ? -5.030 10.432 15.931 1.00 89.25 88 LYS A N 1
ATOM 646 C CA . LYS A 1 88 ? -3.861 10.923 16.692 1.00 89.25 88 LYS A CA 1
ATOM 647 C C . LYS A 1 88 ? -2.723 9.905 16.814 1.00 89.25 88 LYS A C 1
ATOM 649 O O . LYS A 1 88 ? -1.594 10.313 17.063 1.00 89.25 88 LYS A O 1
ATOM 654 N N . ALA A 1 89 ? -3.019 8.612 16.714 1.00 90.38 89 ALA A N 1
ATOM 655 C CA . ALA A 1 89 ? -2.049 7.542 16.905 1.00 90.38 89 ALA A CA 1
ATOM 656 C C . ALA A 1 89 ? -2.471 6.303 16.112 1.00 90.38 89 ALA A C 1
ATOM 658 O O . ALA A 1 89 ? -3.639 5.926 16.123 1.00 90.38 89 ALA A O 1
ATOM 659 N N . GLY A 1 90 ? -1.503 5.653 15.474 1.00 90.19 90 GLY A N 1
ATOM 660 C CA . GLY A 1 90 ? -1.701 4.420 14.726 1.00 90.19 90 GLY A CA 1
ATOM 661 C C . GLY A 1 90 ? -0.392 3.651 14.595 1.00 90.19 90 GLY A C 1
ATOM 662 O O . GLY A 1 90 ? 0.684 4.180 14.882 1.00 90.19 90 GLY A O 1
ATOM 663 N N . THR A 1 91 ? -0.495 2.401 14.161 1.00 93.25 91 THR A N 1
ATOM 664 C CA . THR A 1 91 ? 0.654 1.526 13.924 1.00 93.25 91 THR A CA 1
ATOM 665 C C . THR A 1 91 ? 0.776 1.250 12.435 1.00 93.25 91 THR A C 1
ATOM 667 O O . THR A 1 91 ? -0.215 0.967 11.767 1.00 93.25 91 THR A O 1
ATOM 670 N N . ILE A 1 92 ? 2.005 1.315 11.929 1.00 93.69 92 ILE A N 1
ATOM 671 C CA . ILE A 1 92 ? 2.376 0.845 10.596 1.00 93.69 92 ILE A CA 1
ATOM 672 C C . ILE A 1 92 ? 3.466 -0.202 10.802 1.00 93.69 92 ILE A C 1
ATOM 674 O O . ILE A 1 92 ? 4.449 0.059 11.495 1.00 93.69 92 ILE A O 1
ATOM 678 N N . ALA A 1 93 ? 3.272 -1.380 10.221 1.00 93.62 93 ALA A N 1
ATOM 679 C CA . ALA A 1 93 ? 4.218 -2.488 10.260 1.00 93.62 93 ALA A CA 1
ATOM 680 C C . ALA A 1 93 ? 4.320 -3.121 8.865 1.00 93.62 93 ALA A C 1
ATOM 682 O O . ALA A 1 93 ? 3.366 -3.050 8.087 1.00 93.62 93 ALA A O 1
ATOM 683 N N . PHE A 1 94 ? 5.480 -3.699 8.560 1.00 89.94 94 PHE A N 1
ATOM 684 C CA . PHE A 1 94 ? 5.821 -4.335 7.287 1.00 89.94 94 PHE A CA 1
ATOM 685 C C . PHE A 1 94 ? 6.728 -5.548 7.514 1.00 89.94 94 PHE A C 1
ATOM 687 O O . PHE A 1 94 ? 7.416 -5.582 8.563 1.00 89.94 94 PHE A O 1
#

Nearest PDB structures (foldseek):
  4qvs-assembly1_A-2  TM=7.652E-01  e=8.460E-02  Acetivibrio thermocellus ATCC 27405
  6hox-assembly1_A  TM=6.437E-01  e=1.533E+00  Paraclostridium bifermentans

InterPro domains:
  IPR013320 Concanavalin A-like lectin/glucanase domain superfamily [SSF49899] (22-94)

Solvent-accessible surface area (backbone atoms only — not comparable to full-atom values): 6137 Å² total; per-residue (Å²): 144,84,67,67,71,64,60,59,57,57,61,66,66,66,74,79,76,76,80,71,75,71,61,89,82,59,49,72,36,77,76,49,61,80,57,62,87,51,61,48,64,35,70,48,75,68,73,45,47,21,40,58,36,67,60,45,42,68,41,83,35,98,64,68,16,29,79,46,63,65,86,78,63,33,49,69,50,48,78,83,54,76,74,72,60,53,78,96,67,77,87,86,88,132

Organism: NCBI:txid412755

Secondary structure (DSSP, 8-state):
--SHHHHHHHHHHTTSS------TT-------TT-SSSEEPPSSSS---EEEETT-EEEE-SSSEEEEP-SSS-EEE----GGG--TT------